Protein AF-A0A0L6UYC7-F1 (afdb_monomer_lite)

Foldseek 3Di:
DCPPVNVVLVVLLVDPPDPLQCCVVVDVPNPCPCSHPVVSCVRVVPVVVVVVVVVVVCVVVVVVD

Secondary structure (DSSP, 8-state):
---HHHHHHHHHTS----GGGGHHHH-TT-S-TTSSHHHHHHHH-TTHHHHHHHHHHHHHHHT--

Radius of gyration: 16.14 Å; chains: 1; bounding box: 42×40×34 Å

pLDDT: mean 76.83, std 11.78, range [46.84, 95.0]

InterPro domains:
  IPR010816 Heterokaryon incompatibility Het-C [PF07217] (1-64)
  IPR052577 VWA7 [PTHR14905] (5-63)

Structure (mmCIF, N/CA/C/O backbone):
data_AF-A0A0L6UYC7-F1
#
_entry.id   AF-A0A0L6UYC7-F1
#
loop_
_atom_site.group_PDB
_atom_site.id
_atom_site.type_symbol
_atom_site.label_atom_id
_atom_site.label_alt_id
_atom_site.label_comp_id
_atom_site.label_asym_id
_atom_site.label_entity_id
_atom_site.label_seq_id
_atom_site.pdbx_PDB_ins_code
_atom_site.Cartn_x
_atom_site.Cartn_y
_atom_site.Cartn_z
_atom_site.occupancy
_atom_site.B_iso_or_equiv
_atom_site.auth_seq_id
_atom_site.auth_comp_id
_atom_site.auth_asym_id
_atom_site.auth_atom_id
_atom_site.pdbx_PDB_model_num
ATOM 1 N N . MET A 1 1 ? 17.001 24.378 -6.015 1.00 46.84 1 MET A N 1
ATOM 2 C CA . MET A 1 1 ? 17.705 23.108 -6.290 1.00 46.84 1 MET A CA 1
ATOM 3 C C . MET A 1 1 ? 16.791 21.970 -5.884 1.00 46.84 1 MET A C 1
ATOM 5 O O . MET A 1 1 ? 16.490 21.864 -4.703 1.00 46.84 1 MET A O 1
ATOM 9 N N . GLN A 1 2 ? 16.297 21.166 -6.826 1.00 53.78 2 GLN A N 1
ATOM 10 C CA . GLN A 1 2 ? 15.750 19.859 -6.458 1.00 53.78 2 GLN A CA 1
ATOM 11 C C . GLN A 1 2 ? 16.954 18.980 -6.112 1.00 53.78 2 GLN A C 1
ATOM 13 O O . GLN A 1 2 ? 17.837 18.807 -6.949 1.00 53.78 2 GLN A O 1
ATOM 18 N N . SER A 1 3 ? 17.050 18.514 -4.865 1.00 65.38 3 SER A N 1
ATOM 19 C CA . SER A 1 3 ? 18.089 17.556 -4.472 1.00 65.38 3 SER A CA 1
ATOM 20 C C . SER A 1 3 ? 18.023 16.339 -5.395 1.00 65.38 3 SER A C 1
ATOM 22 O O . SER A 1 3 ? 16.925 15.923 -5.756 1.00 65.38 3 SER A O 1
ATOM 24 N N . ALA A 1 4 ? 19.166 15.736 -5.734 1.00 64.19 4 ALA A N 1
ATOM 25 C CA . ALA A 1 4 ? 19.223 14.506 -6.534 1.00 64.19 4 ALA A CA 1
ATOM 26 C C . ALA A 1 4 ? 18.296 13.400 -5.981 1.00 64.19 4 ALA A C 1
ATOM 28 O O . ALA A 1 4 ? 17.707 12.629 -6.729 1.00 64.19 4 ALA A O 1
ATOM 29 N N . THR A 1 5 ? 18.079 13.381 -4.665 1.00 68.25 5 THR A N 1
ATOM 30 C CA . THR A 1 5 ? 17.111 12.511 -3.986 1.00 68.25 5 THR A CA 1
ATOM 31 C C . THR A 1 5 ? 15.663 12.754 -4.421 1.00 68.25 5 THR A C 1
ATOM 33 O O . THR A 1 5 ? 14.900 11.806 -4.538 1.00 68.25 5 THR A O 1
ATOM 36 N N . GLY A 1 6 ? 15.269 14.004 -4.681 1.00 66.69 6 GLY A N 1
ATOM 37 C CA . GLY A 1 6 ? 13.921 14.360 -5.129 1.00 66.69 6 GLY A CA 1
ATOM 38 C C . GLY A 1 6 ? 13.640 13.914 -6.564 1.00 66.69 6 GLY A C 1
ATOM 39 O O . GLY A 1 6 ? 12.555 13.412 -6.846 1.00 66.69 6 GLY A O 1
ATOM 40 N N . THR A 1 7 ? 14.626 14.014 -7.457 1.00 65.94 7 THR A N 1
ATOM 41 C CA . THR A 1 7 ? 14.533 13.474 -8.822 1.00 65.94 7 THR A CA 1
ATOM 42 C C . THR A 1 7 ? 14.562 11.949 -8.842 1.00 65.94 7 THR A C 1
ATOM 44 O O . THR A 1 7 ? 13.789 11.355 -9.585 1.00 65.94 7 THR A O 1
ATOM 47 N N . LEU A 1 8 ? 15.371 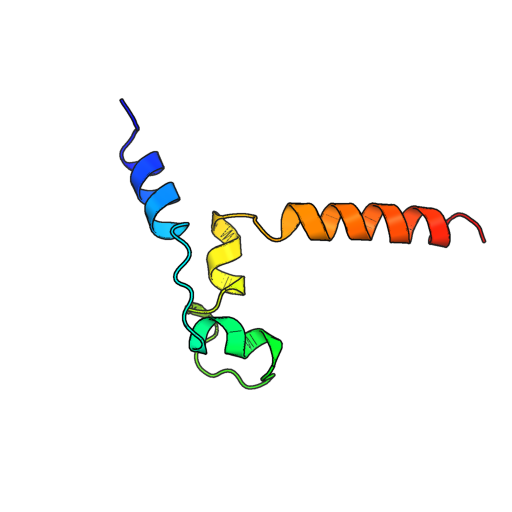11.302 -7.995 1.00 64.56 8 LEU A N 1
ATOM 48 C CA . LEU A 1 8 ? 15.343 9.842 -7.830 1.00 64.56 8 LEU A CA 1
ATOM 49 C C . LEU A 1 8 ? 14.006 9.364 -7.255 1.00 64.56 8 LEU A C 1
ATOM 51 O O . LEU A 1 8 ? 13.431 8.407 -7.757 1.00 64.56 8 LEU A O 1
ATOM 55 N N . HIS A 1 9 ? 13.470 10.058 -6.252 1.00 66.38 9 HIS A N 1
ATOM 56 C CA . HIS A 1 9 ? 12.165 9.744 -5.678 1.00 66.38 9 HIS A CA 1
ATOM 57 C C . HIS A 1 9 ? 11.041 9.900 -6.710 1.00 66.38 9 HIS A C 1
ATOM 59 O O . HIS A 1 9 ? 10.219 9.002 -6.862 1.00 66.38 9 HIS A O 1
ATOM 65 N N . SER A 1 10 ? 11.048 10.991 -7.483 1.00 64.31 10 SER A N 1
ATOM 66 C CA . SER A 1 10 ? 10.057 11.221 -8.538 1.00 64.31 10 SER A CA 1
ATOM 67 C C . SER A 1 10 ? 10.227 10.288 -9.742 1.00 64.31 10 SER A C 1
ATOM 69 O O . SER A 1 10 ? 9.233 9.959 -10.380 1.00 64.31 10 SER A O 1
ATOM 71 N N . GLY A 1 11 ? 11.454 9.866 -10.065 1.00 64.25 11 GLY A N 1
ATOM 72 C CA . GLY A 1 11 ? 11.746 8.911 -11.138 1.00 64.25 11 GLY A CA 1
ATOM 73 C C . GLY A 1 11 ? 11.368 7.476 -10.764 1.00 64.25 11 GLY A C 1
ATOM 74 O O . GLY A 1 11 ? 10.776 6.774 -11.575 1.00 64.25 11 GLY A O 1
ATOM 75 N N . SER A 1 12 ? 11.611 7.067 -9.516 1.00 61.34 12 SER A N 1
ATOM 76 C CA . SER A 1 12 ? 11.151 5.777 -8.979 1.00 61.34 12 SER A CA 1
ATOM 77 C C . SER A 1 12 ? 9.631 5.729 -8.781 1.00 61.34 12 SER A C 1
ATOM 79 O O . SER A 1 12 ? 9.039 4.655 -8.855 1.00 61.34 12 SER A O 1
ATOM 81 N N . ALA A 1 13 ? 8.996 6.887 -8.561 1.00 61.12 13 ALA A N 1
ATOM 82 C CA . ALA A 1 13 ? 7.543 7.048 -8.512 1.00 61.12 13 ALA A CA 1
ATOM 83 C C . ALA A 1 13 ? 6.905 7.288 -9.893 1.00 61.12 13 ALA A C 1
ATOM 85 O O . ALA A 1 13 ? 5.677 7.365 -9.984 1.00 61.12 13 ALA A O 1
ATOM 86 N N . ALA A 1 14 ? 7.698 7.421 -10.967 1.00 60.50 14 ALA A N 1
ATOM 87 C CA . ALA A 1 14 ? 7.170 7.574 -12.314 1.00 60.50 14 ALA A CA 1
ATOM 88 C C . ALA A 1 14 ? 6.430 6.285 -12.684 1.00 60.50 14 ALA A C 1
ATOM 90 O O . ALA A 1 14 ? 7.025 5.226 -12.884 1.00 60.50 14 ALA A O 1
ATOM 91 N N . VAL A 1 15 ? 5.105 6.391 -12.692 1.00 62.53 15 VAL A N 1
ATOM 92 C CA . VAL A 1 15 ? 4.149 5.303 -12.876 1.00 62.53 15 VAL A CA 1
ATOM 93 C C . VAL A 1 15 ? 4.401 4.638 -14.224 1.00 62.53 15 VAL A C 1
ATOM 95 O O . VAL A 1 15 ? 3.917 5.082 -15.263 1.00 62.53 15 VAL A O 1
ATOM 98 N N . ILE A 1 16 ? 5.177 3.560 -14.219 1.00 60.94 16 ILE A N 1
ATOM 99 C CA . ILE A 1 16 ? 5.182 2.628 -15.337 1.00 60.94 16 ILE A CA 1
ATOM 100 C C . ILE A 1 16 ? 3.811 1.935 -15.275 1.00 60.94 16 ILE A C 1
ATOM 102 O O . ILE A 1 16 ? 3.431 1.420 -14.222 1.00 60.94 16 ILE A O 1
ATOM 106 N N . ASN A 1 17 ? 3.046 2.031 -16.366 1.00 66.44 17 ASN A N 1
ATOM 107 C CA . ASN A 1 17 ? 1.695 1.488 -16.525 1.00 66.44 17 ASN A CA 1
ATOM 108 C C . ASN A 1 17 ? 1.736 0.302 -17.501 1.00 66.44 17 ASN A C 1
ATOM 110 O O . ASN A 1 17 ? 1.190 0.368 -18.602 1.00 66.44 17 ASN A O 1
ATOM 114 N N . LYS A 1 18 ? 2.489 -0.743 -17.147 1.00 73.94 18 LYS A N 1
ATOM 115 C CA . LYS A 1 18 ? 2.553 -1.995 -17.911 1.00 73.94 18 LYS A CA 1
ATOM 116 C C . LYS A 1 18 ? 1.655 -3.045 -17.274 1.00 73.94 18 LYS A C 1
ATOM 118 O O . LYS A 1 18 ? 1.571 -3.119 -16.051 1.00 73.94 18 LYS A O 1
ATOM 123 N N . GLN A 1 19 ? 1.050 -3.888 -18.109 1.00 77.62 19 GLN A N 1
ATOM 124 C CA . GLN A 1 19 ? 0.125 -4.939 -17.679 1.00 77.62 19 GLN A CA 1
ATOM 125 C C . GLN A 1 19 ? 0.745 -5.888 -16.640 1.00 77.62 19 GLN A C 1
ATOM 127 O O . GLN A 1 19 ? 0.106 -6.202 -15.644 1.00 77.62 19 GLN A O 1
ATOM 132 N N . GLU A 1 20 ? 2.013 -6.257 -16.822 1.00 76.69 20 GLU A N 1
ATOM 133 C CA . GLU A 1 20 ? 2.787 -7.123 -15.915 1.00 76.69 20 GLU A CA 1
ATOM 134 C C . GLU A 1 20 ? 2.823 -6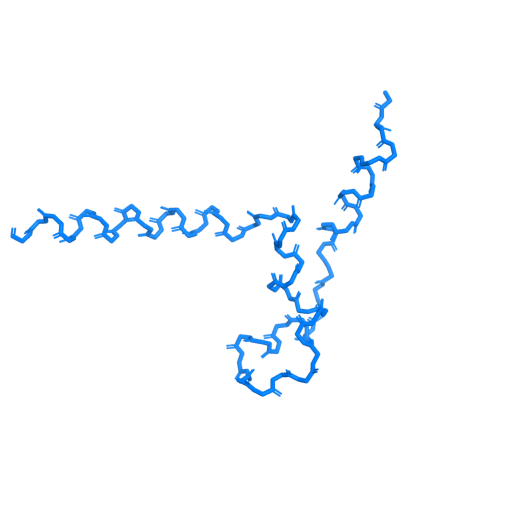.589 -14.472 1.00 76.69 20 GLU A C 1
ATOM 136 O O . GLU A 1 20 ? 2.849 -7.343 -13.508 1.00 76.69 20 GLU A O 1
ATOM 141 N N . GLN A 1 21 ? 2.747 -5.269 -14.283 1.00 79.25 21 GLN A N 1
ATOM 142 C CA . GLN A 1 21 ? 2.804 -4.671 -12.948 1.00 79.25 21 GLN A CA 1
ATOM 143 C C . GLN A 1 21 ? 1.510 -4.854 -12.153 1.00 79.25 21 GLN A C 1
ATOM 145 O O . GLN A 1 21 ? 1.522 -4.672 -10.933 1.00 79.25 21 GLN A O 1
ATOM 150 N N . TYR A 1 22 ? 0.413 -5.184 -12.836 1.00 82.88 22 TYR A N 1
ATOM 151 C CA . TYR A 1 22 ? -0.879 -5.467 -12.223 1.00 82.88 22 TYR A CA 1
ATOM 152 C C . TYR A 1 22 ? -1.093 -6.957 -11.959 1.00 82.88 22 TYR A C 1
ATOM 154 O O . TYR A 1 22 ? -2.053 -7.304 -11.283 1.00 82.88 22 TYR A O 1
ATOM 162 N N . GLU A 1 23 ? -0.196 -7.829 -12.424 1.00 85.12 23 GLU A N 1
ATOM 163 C CA . GLU A 1 23 ? -0.348 -9.280 -12.295 1.00 85.12 23 GLU A CA 1
ATOM 164 C C . GLU A 1 23 ? -0.571 -9.720 -10.840 1.00 85.12 23 GLU A C 1
ATOM 166 O O . GLU A 1 23 ? -1.414 -10.570 -10.578 1.00 85.12 23 GLU A O 1
ATOM 171 N N . VAL A 1 24 ? 0.092 -9.071 -9.878 1.00 83.00 24 VAL A N 1
ATOM 172 C CA . VAL A 1 24 ? -0.069 -9.349 -8.437 1.00 83.00 24 VAL A CA 1
ATOM 173 C C . VAL A 1 24 ? -1.485 -9.130 -7.893 1.00 83.00 24 VAL A C 1
ATOM 175 O O . VAL A 1 24 ? -1.784 -9.596 -6.797 1.00 83.00 24 VAL A O 1
ATOM 178 N N . PHE A 1 25 ? -2.346 -8.394 -8.602 1.00 83.94 25 PHE A N 1
ATOM 179 C CA . PHE A 1 25 ? -3.742 -8.207 -8.199 1.00 83.94 25 PHE A CA 1
ATOM 180 C C . PHE A 1 25 ? -4.640 -9.360 -8.658 1.00 83.94 25 PHE A C 1
ATOM 182 O O . PHE A 1 25 ? -5.643 -9.627 -7.999 1.00 83.94 25 PHE A O 1
ATOM 189 N N . ASP A 1 26 ? -4.266 -10.051 -9.738 1.00 86.56 26 ASP A N 1
ATOM 190 C CA . ASP A 1 26 ? -5.102 -11.059 -10.401 1.00 86.56 26 ASP A CA 1
ATOM 191 C C . ASP A 1 26 ? -4.526 -12.487 -10.302 1.00 86.56 26 ASP A C 1
ATOM 193 O O . ASP A 1 26 ? -5.259 -13.464 -10.456 1.00 86.56 26 ASP A O 1
ATOM 197 N N . ASN A 1 27 ? -3.227 -12.631 -10.016 1.00 85.50 27 ASN A N 1
ATOM 198 C CA . ASN A 1 27 ? -2.513 -13.903 -9.928 1.00 85.50 27 ASN A CA 1
ATOM 199 C C . ASN A 1 27 ? -1.808 -14.050 -8.568 1.00 85.50 27 ASN A C 1
ATOM 201 O O . ASN A 1 27 ? -0.846 -13.346 -8.260 1.00 85.50 27 ASN A O 1
ATOM 205 N N . ALA A 1 28 ? -2.248 -15.025 -7.767 1.00 83.88 28 ALA A N 1
ATOM 206 C CA . ALA A 1 28 ? -1.635 -15.344 -6.474 1.00 83.88 28 ALA A CA 1
ATOM 207 C C . ALA A 1 28 ? -0.229 -15.972 -6.590 1.00 83.88 28 ALA A C 1
ATOM 209 O O . ALA A 1 28 ? 0.494 -16.026 -5.597 1.00 83.88 28 ALA A O 1
ATOM 210 N N . PHE A 1 29 ? 0.154 -16.437 -7.784 1.00 85.31 29 PHE A N 1
ATOM 211 C CA . PHE A 1 29 ? 1.448 -17.051 -8.093 1.00 85.31 29 PHE A CA 1
ATOM 212 C C . PHE A 1 29 ? 2.310 -16.152 -8.990 1.00 85.31 29 PHE A C 1
ATOM 214 O O . PHE A 1 29 ? 3.065 -16.656 -9.811 1.00 85.31 29 PHE A O 1
ATOM 221 N N . ALA A 1 30 ? 2.168 -14.828 -8.888 1.00 81.88 30 ALA A N 1
ATOM 222 C CA . ALA A 1 30 ? 2.994 -13.903 -9.658 1.00 81.88 30 ALA A CA 1
ATOM 223 C C . ALA A 1 30 ? 4.491 -14.138 -9.365 1.00 81.88 30 ALA A C 1
ATOM 225 O O . ALA A 1 30 ? 4.934 -13.996 -8.222 1.00 81.88 30 ALA A O 1
ATOM 226 N N . ASP A 1 31 ? 5.259 -14.481 -10.402 1.00 79.56 31 ASP A N 1
ATOM 227 C CA . ASP A 1 31 ? 6.663 -14.901 -10.279 1.00 79.56 31 ASP A CA 1
ATOM 228 C C . ASP A 1 31 ? 7.637 -13.720 -10.085 1.00 79.56 31 ASP A C 1
ATOM 230 O O . ASP A 1 31 ? 8.728 -13.899 -9.541 1.00 79.56 31 ASP A O 1
ATOM 234 N N . ASP A 1 32 ? 7.241 -12.496 -10.464 1.00 74.25 32 ASP A N 1
ATOM 235 C CA . ASP A 1 32 ? 8.022 -11.270 -10.237 1.00 74.25 32 ASP A CA 1
ATOM 236 C C . ASP A 1 32 ? 7.223 -10.179 -9.494 1.00 74.25 32 ASP A C 1
ATOM 238 O O . ASP A 1 32 ? 6.802 -9.161 -10.060 1.00 74.25 32 ASP A O 1
ATOM 242 N N . PRO A 1 33 ? 7.037 -10.332 -8.173 1.00 69.19 33 PRO A N 1
ATOM 243 C CA . PRO A 1 33 ? 6.345 -9.337 -7.366 1.00 69.19 33 PRO A CA 1
ATOM 244 C C . PRO A 1 33 ? 7.157 -8.042 -7.182 1.00 69.19 33 PRO A C 1
ATOM 246 O O . PRO A 1 33 ? 6.598 -7.042 -6.724 1.00 69.19 33 PRO A O 1
ATOM 249 N N . THR A 1 34 ? 8.453 -8.011 -7.524 1.00 69.50 34 THR A N 1
ATOM 250 C CA . THR A 1 34 ? 9.344 -6.862 -7.256 1.00 69.50 34 THR A CA 1
ATOM 251 C C . THR A 1 34 ? 9.140 -5.708 -8.230 1.00 69.50 34 THR A C 1
ATOM 253 O O . THR A 1 34 ? 9.343 -4.541 -7.889 1.00 69.50 34 THR A O 1
ATOM 256 N N . HIS A 1 35 ? 8.679 -6.007 -9.441 1.00 74.12 35 HIS A N 1
ATOM 257 C CA . HIS A 1 35 ? 8.325 -4.995 -10.431 1.00 74.12 35 HIS A CA 1
ATOM 258 C C . HIS A 1 35 ? 6.847 -4.601 -10.404 1.00 74.12 35 HIS A C 1
ATOM 260 O O . HIS A 1 35 ? 6.449 -3.662 -11.105 1.00 74.12 35 HIS A O 1
ATOM 266 N N . SER A 1 36 ? 6.064 -5.240 -9.534 1.00 79.12 36 SER A N 1
ATOM 267 C CA . SER A 1 36 ? 4.645 -4.966 -9.358 1.00 79.12 36 SER A CA 1
ATOM 268 C C . SER A 1 36 ? 4.348 -3.540 -8.892 1.00 79.12 36 SER A C 1
ATOM 270 O O . SER A 1 36 ? 5.171 -2.849 -8.281 1.00 79.12 36 SER 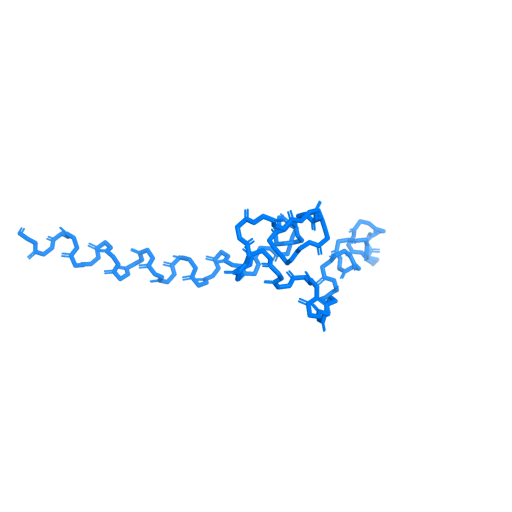A O 1
ATOM 272 N N . LEU A 1 37 ? 3.120 -3.098 -9.158 1.00 78.56 37 LEU A N 1
ATOM 273 C CA . LEU A 1 37 ? 2.612 -1.814 -8.685 1.00 78.56 37 LEU A CA 1
ATOM 274 C C . LEU A 1 37 ? 2.642 -1.726 -7.148 1.00 78.56 37 LEU A C 1
ATOM 276 O O . LEU A 1 37 ? 2.939 -0.661 -6.612 1.00 78.56 37 LEU A O 1
ATOM 280 N N . LEU A 1 38 ? 2.404 -2.843 -6.448 1.00 77.75 38 LEU A N 1
ATOM 281 C CA . LEU A 1 38 ? 2.460 -2.922 -4.983 1.00 77.75 38 LEU A CA 1
ATOM 282 C C . LEU A 1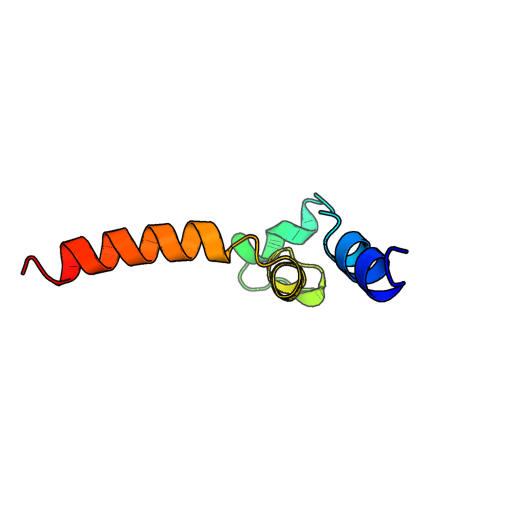 38 ? 3.867 -2.653 -4.438 1.00 77.75 38 LEU A C 1
ATOM 284 O O . LEU A 1 38 ? 4.017 -1.929 -3.458 1.00 77.75 38 LEU A O 1
ATOM 288 N N . SER A 1 39 ? 4.906 -3.186 -5.085 1.00 76.62 39 SER A N 1
ATOM 289 C CA . SER A 1 39 ? 6.292 -2.948 -4.661 1.00 76.62 39 SER A CA 1
ATOM 290 C C . SER A 1 39 ? 6.702 -1.478 -4.844 1.00 76.62 39 SER A C 1
ATOM 292 O O . SER A 1 39 ? 7.379 -0.898 -3.994 1.00 76.62 39 SER A O 1
ATOM 294 N N . LYS A 1 40 ? 6.221 -0.830 -5.914 1.00 72.31 40 LYS A N 1
ATOM 295 C CA . LYS A 1 40 ? 6.510 0.586 -6.217 1.00 72.31 40 LYS A CA 1
ATOM 296 C C . LYS A 1 40 ? 5.700 1.568 -5.366 1.00 72.31 40 LYS A C 1
ATOM 298 O O . LYS A 1 40 ? 6.166 2.681 -5.103 1.00 72.31 40 LYS A O 1
ATOM 303 N N . ASP A 1 41 ? 4.529 1.158 -4.877 1.00 72.44 41 ASP A N 1
ATOM 304 C CA . ASP A 1 41 ? 3.731 1.945 -3.931 1.00 72.44 41 ASP A CA 1
ATOM 305 C C . ASP A 1 41 ? 4.467 2.206 -2.608 1.00 72.44 41 ASP A C 1
ATOM 307 O O . ASP A 1 41 ? 4.225 3.231 -1.978 1.00 72.44 41 ASP A O 1
ATOM 311 N N . HIS A 1 42 ? 5.449 1.375 -2.234 1.00 72.38 42 HIS A N 1
ATOM 312 C CA . HIS A 1 42 ? 6.290 1.613 -1.054 1.00 72.38 42 HIS A CA 1
ATOM 313 C C . HIS A 1 42 ? 6.965 2.998 -1.071 1.00 72.38 42 HIS A C 1
ATOM 315 O O . HIS A 1 42 ? 7.185 3.599 -0.021 1.00 72.38 42 HIS A O 1
ATOM 321 N N . PHE A 1 43 ? 7.260 3.530 -2.261 1.00 68.69 43 PHE A N 1
ATOM 322 C CA . PHE A 1 43 ? 7.822 4.870 -2.423 1.00 68.69 43 PHE A CA 1
ATOM 323 C C . PHE A 1 43 ? 6.755 5.926 -2.711 1.00 68.69 43 PHE A C 1
ATOM 325 O O . PHE A 1 43 ? 6.817 7.019 -2.156 1.00 68.69 43 PHE A O 1
ATOM 332 N N . ALA A 1 44 ? 5.794 5.630 -3.587 1.00 72.69 44 ALA A N 1
ATOM 333 C CA . ALA A 1 44 ? 4.838 6.629 -4.065 1.00 72.69 44 ALA A CA 1
ATOM 334 C C . ALA A 1 44 ? 3.644 6.852 -3.115 1.00 72.69 44 ALA A C 1
ATOM 336 O O . ALA A 1 44 ? 2.998 7.900 -3.184 1.00 72.69 44 ALA A O 1
ATOM 337 N N . LEU A 1 45 ? 3.357 5.890 -2.228 1.00 76.19 45 LEU A N 1
ATOM 338 C CA . LEU A 1 45 ? 2.272 5.916 -1.240 1.00 76.19 45 LEU A CA 1
ATOM 339 C C . LEU A 1 45 ? 0.895 6.259 -1.846 1.00 76.19 45 LEU A C 1
ATOM 341 O O . LEU A 1 45 ? 0.036 6.855 -1.184 1.00 76.19 45 LEU A O 1
ATOM 345 N N . ILE A 1 46 ? 0.668 5.899 -3.110 1.00 77.50 46 ILE A N 1
ATOM 346 C CA . ILE A 1 46 ? -0.567 6.173 -3.847 1.00 77.50 46 ILE A CA 1
ATOM 347 C C . ILE A 1 46 ? -1.757 5.417 -3.245 1.00 77.50 46 ILE A C 1
ATOM 349 O O . ILE A 1 46 ? -2.868 5.956 -3.238 1.00 77.50 46 ILE A O 1
ATOM 353 N N . LEU A 1 47 ? -1.542 4.230 -2.662 1.00 80.19 47 LEU A N 1
ATOM 354 C CA . LEU A 1 47 ? -2.603 3.434 -2.032 1.00 80.19 47 LEU A CA 1
ATOM 355 C C . LEU A 1 47 ? -2.983 3.923 -0.626 1.00 80.19 47 LEU A C 1
ATOM 357 O O . LEU A 1 47 ? -4.090 3.647 -0.158 1.00 80.19 47 LEU A O 1
ATOM 36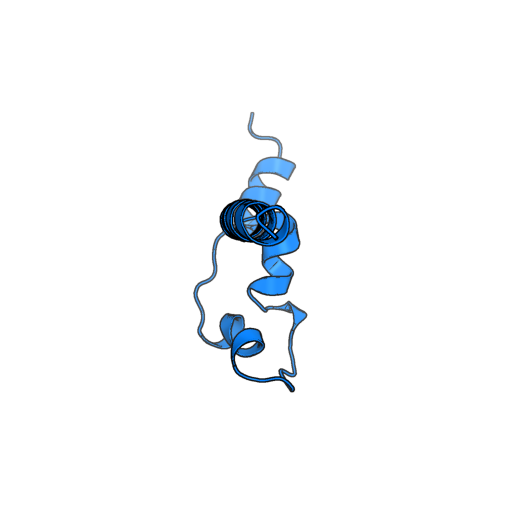1 N N . ASN A 1 48 ? -2.157 4.746 0.027 1.00 84.38 48 ASN A N 1
ATOM 362 C CA . ASN A 1 48 ? -2.461 5.259 1.369 1.00 84.38 48 ASN A CA 1
ATOM 363 C C . ASN A 1 48 ? -3.726 6.128 1.402 1.00 84.38 48 ASN A C 1
ATOM 365 O O . ASN A 1 48 ? -4.501 6.090 2.363 1.00 84.38 48 ASN A O 1
ATOM 369 N N . LYS A 1 49 ? -3.965 6.931 0.358 1.00 87.31 49 LYS A N 1
ATOM 370 C CA . LYS A 1 49 ? -5.161 7.783 0.270 1.00 87.31 49 LYS A CA 1
ATOM 371 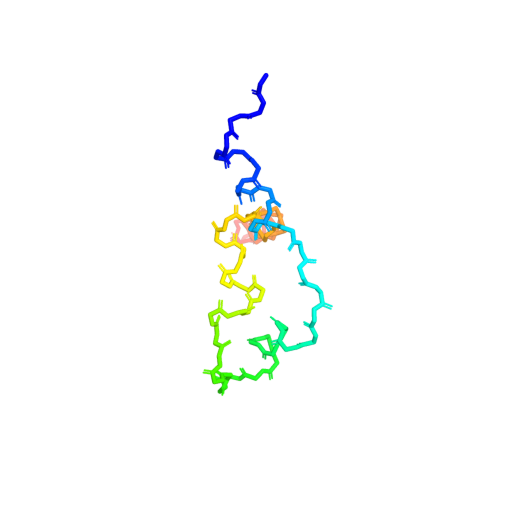C C . LYS A 1 49 ? -6.459 6.963 0.176 1.00 87.31 49 LYS A C 1
ATOM 373 O O . LYS A 1 49 ? -7.340 7.216 1.006 1.00 87.31 49 LYS A O 1
ATOM 378 N N . PRO A 1 50 ? -6.627 6.030 -0.783 1.00 88.44 50 PRO A N 1
ATOM 379 C CA . PRO A 1 50 ? -7.819 5.190 -0.840 1.00 88.44 50 PRO A CA 1
ATOM 380 C C . PRO A 1 50 ? -7.946 4.281 0.389 1.00 88.44 50 PRO A C 1
ATOM 382 O O . PRO A 1 50 ? -9.045 4.196 0.934 1.00 88.44 50 PRO A O 1
ATOM 385 N N . ALA A 1 51 ? -6.851 3.704 0.903 1.00 88.94 51 ALA A N 1
ATOM 386 C CA . ALA A 1 51 ? -6.879 2.879 2.116 1.00 88.94 51 ALA A CA 1
ATOM 387 C C . ALA A 1 51 ? -7.420 3.649 3.333 1.00 88.94 51 ALA A C 1
ATOM 389 O O . ALA A 1 51 ? -8.303 3.172 4.043 1.00 88.94 51 ALA A O 1
ATOM 390 N N . ARG A 1 52 ? -6.976 4.896 3.534 1.00 90.75 52 ARG A N 1
ATOM 391 C CA . ARG A 1 52 ? -7.501 5.769 4.596 1.00 90.75 52 ARG A CA 1
ATOM 392 C C . ARG A 1 52 ? -8.990 6.072 4.427 1.00 90.75 52 ARG A C 1
ATOM 394 O O . ARG A 1 52 ? -9.710 6.152 5.420 1.00 90.75 52 ARG A O 1
ATOM 401 N N . ASN A 1 53 ? -9.455 6.294 3.199 1.00 95.00 53 ASN A N 1
ATOM 402 C CA . ASN A 1 53 ? -10.874 6.556 2.948 1.00 95.00 53 ASN A CA 1
ATOM 403 C C . ASN A 1 53 ? -11.728 5.332 3.301 1.00 95.00 53 ASN A C 1
ATOM 405 O O . ASN A 1 53 ? -12.745 5.482 3.976 1.00 95.00 53 ASN A O 1
ATOM 409 N N . TRP A 1 54 ? -11.270 4.137 2.927 1.00 94.00 54 TRP A N 1
ATOM 410 C CA . TRP A 1 54 ? -11.900 2.880 3.324 1.00 94.00 54 TRP A CA 1
ATOM 411 C C . TRP A 1 54 ? -11.919 2.692 4.838 1.00 94.00 54 TRP A C 1
ATOM 413 O O . TRP A 1 54 ? -12.979 2.428 5.401 1.00 94.00 54 TRP A O 1
ATOM 423 N N . ALA A 1 55 ? -10.793 2.920 5.514 1.00 94.06 55 ALA A N 1
ATOM 424 C CA . ALA A 1 55 ? -10.705 2.799 6.966 1.00 94.06 55 ALA A CA 1
ATOM 425 C C . ALA A 1 55 ? -11.746 3.673 7.690 1.00 94.06 55 ALA A C 1
ATOM 427 O O . ALA A 1 55 ? -12.401 3.209 8.619 1.00 94.06 55 ALA A O 1
ATOM 428 N N . LYS A 1 56 ? -11.974 4.912 7.229 1.00 94.44 56 LYS A N 1
ATOM 429 C CA . LYS A 1 56 ? -13.015 5.793 7.793 1.00 94.44 56 LYS A CA 1
ATOM 430 C C . LYS A 1 56 ? -14.419 5.200 7.670 1.00 94.44 56 LYS A C 1
ATOM 432 O O . LYS A 1 56 ? -15.203 5.294 8.611 1.00 94.44 56 LYS A O 1
ATOM 437 N N . ILE A 1 57 ? -14.740 4.612 6.518 1.00 94.75 57 ILE A N 1
ATOM 438 C CA . ILE A 1 57 ? -16.043 3.983 6.271 1.00 94.75 57 ILE A CA 1
ATOM 439 C C . ILE A 1 57 ? -16.210 2.763 7.177 1.00 94.75 57 ILE A C 1
ATOM 441 O O . ILE A 1 57 ? -17.251 2.629 7.814 1.00 94.75 57 ILE A O 1
ATOM 445 N N . ILE A 1 58 ? -15.185 1.912 7.267 1.00 94.19 58 ILE A N 1
ATOM 446 C CA . ILE A 1 58 ? -15.198 0.708 8.106 1.00 94.19 58 ILE A CA 1
ATOM 447 C C . ILE A 1 58 ? -15.431 1.088 9.567 1.00 94.19 58 ILE A C 1
ATOM 449 O O . ILE A 1 58 ? -16.370 0.588 10.176 1.00 94.19 58 ILE A O 1
ATOM 453 N N . VAL A 1 59 ? -14.642 2.023 10.109 1.00 94.44 59 VAL A N 1
ATOM 454 C CA . VAL A 1 59 ? -14.777 2.463 11.507 1.00 94.44 59 VAL A CA 1
ATOM 455 C C . VAL A 1 59 ? -16.169 3.029 11.771 1.00 94.44 59 VAL A C 1
ATOM 457 O O . VAL A 1 59 ? -16.772 2.669 12.775 1.00 94.44 59 VAL A O 1
ATOM 460 N N . LYS A 1 60 ? -16.713 3.850 10.860 1.00 94.44 60 LYS A N 1
ATOM 461 C CA . LYS A 1 60 ? -18.066 4.407 11.001 1.00 94.44 60 LYS A CA 1
ATOM 462 C C . LYS A 1 60 ? -19.126 3.316 11.189 1.00 94.44 60 LYS A C 1
ATOM 464 O O . LYS A 1 60 ? -19.990 3.488 12.035 1.00 94.44 60 LYS A O 1
ATOM 469 N N . HIS A 1 61 ? -19.064 2.227 10.425 1.00 94.19 61 HIS A N 1
ATOM 470 C CA . HIS A 1 61 ? -20.061 1.153 10.512 1.00 94.19 61 HIS A CA 1
ATOM 471 C C . HIS A 1 61 ? -19.765 0.165 11.646 1.00 94.19 61 HIS A C 1
ATOM 473 O O . HIS A 1 61 ? -20.694 -0.364 12.242 1.00 94.19 61 HIS A O 1
ATOM 479 N N . ALA A 1 62 ? -18.491 -0.060 11.977 1.00 91.44 62 ALA A N 1
ATOM 480 C CA . ALA A 1 62 ? -18.089 -0.977 13.041 1.00 91.44 62 ALA A CA 1
ATOM 481 C C . ALA A 1 62 ? -18.484 -0.483 14.445 1.00 91.44 62 ALA A C 1
ATOM 483 O O . ALA A 1 62 ? -18.742 -1.301 15.319 1.00 91.44 62 ALA A O 1
ATOM 484 N N . VAL A 1 63 ? -18.539 0.837 14.667 1.00 88.44 63 VAL A N 1
ATOM 485 C CA . VAL A 1 63 ? -18.919 1.436 15.966 1.00 88.44 63 VAL A CA 1
ATOM 486 C C . VAL A 1 63 ? -20.411 1.763 16.089 1.00 88.44 63 VAL A C 1
ATOM 488 O O . VAL A 1 63 ? -20.838 2.259 17.124 1.00 88.44 63 VAL A O 1
ATOM 491 N N . GLN A 1 64 ? -21.200 1.531 15.035 1.00 68.81 64 GLN A N 1
ATOM 492 C CA . GLN A 1 64 ? -22.659 1.706 15.038 1.00 68.81 64 GLN A CA 1
ATOM 493 C C . GLN A 1 64 ? -23.416 0.417 15.422 1.00 68.81 64 GLN A C 1
ATOM 495 O O . GLN A 1 64 ? -24.618 0.332 15.170 1.00 68.81 64 GLN A O 1
ATOM 500 N N . ALA A 1 65 ? -22.720 -0.566 16.007 1.00 55.56 65 ALA A N 1
ATOM 501 C CA . ALA A 1 65 ? -23.287 -1.802 16.549 1.00 55.56 65 ALA A CA 1
ATOM 502 C C . ALA A 1 65 ? -23.707 -1.647 18.018 1.00 55.56 65 ALA A C 1
ATOM 504 O O . ALA A 1 65 ? -22.972 -0.964 18.769 1.00 55.56 65 ALA A O 1
#

Organism: NCBI:txid27349

Sequence (65 aa):
MQSATGTLHSGSAAVINKQEQYEVFDNAFADDPTHSLLSKDHFALILNKPARNWAKIIVKHAVQA